Protein AF-A0A7S3HAD6-F1 (afdb_monomer)

InterPro domains:
  IPR015505 Coronin [PTHR10856] (1-171)
  IPR015943 WD40/YVTN repeat-like-containing domain superfamily [G3DSA:2.130.10.10] (1-173)

Foldseek 3Di:
DQWDWDQDQVQKIFIAGPPDPVRTPDIDRHAPDRDDKDKDDQPPAQKIKIWDAHPLRFTKMFIARVVCCVVPTLDIGTDGNDNFGWDWAADNVQCKIKIAGQFDQKIFIWRWWQPAPPDDPDDRGIDIGGDVCRIDGNDPQFGFRDKYWDPQVPADVVVVGRTDMFTDGPPDTD

Secondary structure (DSSP, 8-state):
---EEEE-TTSEEEEE-TTSTT-EEEEEE---SSSPPEEEE-TTSSEEEEEEE-TTS-EEEEEEEGGGGGG-EEEEEEEES--SPEEEEEETTTTEEEEEETT-SEEEEEEEE-S--TT--SS---EEEEEEEEEEE--TT---SEEEEPPGGGS-GGGT----EEEE-SS-B-

Solvent-accessible surface area (backbone atoms only — not comparable to full-atom values): 9984 Å² total; per-residue (Å²): 136,77,67,46,73,45,54,52,95,86,29,37,37,36,38,27,32,85,87,46,94,80,30,64,77,47,57,33,81,62,44,75,23,96,58,74,55,45,57,48,71,53,56,94,50,67,37,33,40,38,38,28,18,35,83,87,52,25,29,28,40,35,34,28,41,69,91,46,35,81,80,41,64,66,33,78,47,81,74,49,75,59,85,44,57,64,47,80,42,74,40,64,91,72,35,32,38,38,41,36,28,35,72,30,33,46,36,37,36,30,39,51,44,70,80,44,63,95,84,63,94,60,100,70,37,50,49,75,42,74,42,90,77,29,67,46,76,62,45,87,86,45,34,27,70,45,72,48,72,54,62,76,90,75,44,52,65,92,78,70,47,87,80,50,67,44,36,30,39,93,88,49,78,81

Structure (mmCIF, N/CA/C/O backbone):
data_AF-A0A7S3HAD6-F1
#
_entry.id   AF-A0A7S3HAD6-F1
#
loop_
_atom_site.group_PDB
_atom_site.id
_atom_site.type_symbol
_atom_site.label_atom_id
_atom_site.label_alt_id
_atom_site.label_comp_id
_atom_site.label_asym_id
_atom_site.label_entity_id
_atom_site.label_seq_id
_atom_site.pdbx_PDB_ins_code
_atom_site.Cartn_x
_atom_site.Cartn_y
_atom_site.Cartn_z
_atom_site.occupancy
_atom_site.B_iso_or_equiv
_atom_site.auth_seq_id
_atom_site.auth_comp_id
_atom_site.auth_asym_id
_atom_site.auth_atom_id
_atom_site.pdbx_PDB_model_num
ATOM 1 N N . GLY A 1 1 ? -14.774 -11.096 5.421 1.00 84.00 1 GLY A N 1
ATOM 2 C CA . GLY A 1 1 ? -14.976 -9.681 5.073 1.00 84.00 1 GLY A CA 1
ATOM 3 C C . GLY A 1 1 ? -16.296 -9.215 5.632 1.00 84.00 1 GLY A C 1
ATOM 4 O O . GLY A 1 1 ? -17.331 -9.486 5.041 1.00 84.00 1 GLY A O 1
ATOM 5 N N . ASP A 1 2 ? -16.248 -8.594 6.798 1.00 91.56 2 ASP A N 1
ATOM 6 C CA . ASP A 1 2 ? -17.368 -8.034 7.558 1.00 91.56 2 ASP A CA 1
ATOM 7 C C . ASP A 1 2 ? -17.375 -6.496 7.520 1.00 91.56 2 ASP A C 1
ATOM 9 O O . ASP A 1 2 ? -18.443 -5.890 7.532 1.00 91.56 2 ASP A O 1
ATOM 13 N N . LEU A 1 3 ? -16.192 -5.887 7.403 1.00 95.56 3 LEU A N 1
ATOM 14 C CA . LEU A 1 3 ? -15.982 -4.446 7.318 1.00 95.56 3 LEU A CA 1
ATOM 15 C C . LEU A 1 3 ? -15.354 -4.028 5.982 1.00 95.56 3 LEU A C 1
ATOM 17 O O . LEU A 1 3 ? -14.577 -4.757 5.362 1.00 95.56 3 LEU A O 1
ATOM 21 N N . LEU A 1 4 ? -15.669 -2.808 5.552 1.00 96.44 4 LEU A N 1
ATOM 22 C CA . LEU A 1 4 ? -15.108 -2.158 4.373 1.00 96.44 4 LEU A CA 1
ATOM 23 C C . LEU A 1 4 ? -14.256 -0.960 4.792 1.00 96.44 4 LEU A C 1
ATOM 25 O O . LEU A 1 4 ? -14.612 -0.217 5.705 1.00 96.44 4 LEU A O 1
ATOM 29 N N . VAL A 1 5 ? -13.157 -0.741 4.073 1.00 97.31 5 VAL A N 1
ATOM 30 C CA . VAL A 1 5 ? -12.340 0.467 4.197 1.00 97.31 5 VAL A CA 1
ATOM 31 C C . VAL A 1 5 ? -12.472 1.294 2.927 1.00 97.31 5 VAL A C 1
ATOM 33 O O . VAL A 1 5 ? -12.383 0.763 1.819 1.00 97.31 5 VAL A O 1
ATOM 36 N N . THR A 1 6 ? -12.706 2.597 3.072 1.00 96.25 6 THR A N 1
ATOM 37 C CA . THR A 1 6 ? -12.838 3.504 1.927 1.00 96.25 6 THR A CA 1
ATOM 38 C C . THR A 1 6 ? -12.046 4.787 2.132 1.00 96.25 6 THR A C 1
ATOM 40 O O . THR A 1 6 ? -11.925 5.292 3.247 1.00 96.25 6 THR A O 1
ATOM 43 N N . THR A 1 7 ? -11.537 5.339 1.033 1.00 95.62 7 THR A N 1
ATOM 44 C CA . THR A 1 7 ? -10.982 6.695 0.965 1.00 95.62 7 THR A CA 1
ATOM 45 C C . THR A 1 7 ? -11.696 7.474 -0.125 1.00 95.62 7 THR A C 1
ATOM 47 O O . THR A 1 7 ? -11.888 6.949 -1.224 1.00 95.62 7 THR A O 1
ATOM 50 N N . ALA A 1 8 ? -12.045 8.731 0.142 1.00 92.62 8 ALA A N 1
ATOM 51 C CA . ALA A 1 8 ? -12.725 9.596 -0.820 1.00 92.62 8 ALA A CA 1
ATOM 52 C C . ALA A 1 8 ? -12.001 10.941 -1.014 1.00 92.62 8 ALA A C 1
ATOM 54 O O . ALA A 1 8 ? -10.990 11.238 -0.376 1.00 92.62 8 ALA A O 1
ATOM 55 N N . LYS A 1 9 ? -12.501 11.765 -1.948 1.00 92.50 9 LYS A N 1
ATOM 56 C CA . LYS A 1 9 ? -11.912 13.079 -2.289 1.00 92.50 9 LYS A CA 1
ATOM 57 C C . LYS A 1 9 ? -11.968 14.100 -1.148 1.00 92.50 9 LYS A C 1
ATOM 59 O O . LYS A 1 9 ? -11.259 15.099 -1.198 1.00 92.50 9 LYS A O 1
ATOM 64 N N . ASP A 1 10 ? -12.788 13.846 -0.137 1.00 93.62 10 ASP A N 1
ATOM 65 C CA . ASP A 1 10 ? -12.862 14.629 1.096 1.00 93.62 10 ASP A CA 1
ATOM 66 C C . ASP A 1 10 ? -11.713 14.342 2.076 1.00 93.62 10 ASP A C 1
ATOM 68 O O . ASP A 1 10 ? -11.691 14.915 3.161 1.00 93.62 10 ASP A O 1
ATOM 72 N N . LYS A 1 11 ? -10.740 13.506 1.672 1.00 94.06 11 LYS A N 1
ATOM 73 C CA . LYS A 1 11 ? -9.511 13.176 2.414 1.00 94.06 11 LYS A CA 1
ATOM 74 C C . LYS A 1 11 ? -9.746 12.306 3.649 1.00 94.06 11 LYS A C 1
ATOM 76 O O . LYS A 1 11 ? -8.828 12.121 4.449 1.00 94.06 11 LYS A O 1
ATOM 81 N N . LEU A 1 12 ? -10.942 11.741 3.794 1.00 95.06 12 LEU A N 1
ATOM 82 C CA . LEU A 1 12 ? -11.287 10.881 4.918 1.00 95.06 12 LEU A CA 1
ATOM 83 C C . LEU A 1 12 ? -11.089 9.402 4.562 1.00 95.06 12 LEU A C 1
ATOM 85 O O . LEU A 1 12 ? -11.558 8.931 3.522 1.00 95.06 12 LEU A O 1
ATOM 89 N N . LEU A 1 13 ? -10.412 8.679 5.457 1.00 97.06 13 LEU A N 1
ATOM 90 C CA . LEU A 1 13 ? -10.434 7.222 5.562 1.00 97.06 13 LEU A CA 1
ATOM 91 C C . LEU A 1 13 ? -11.632 6.837 6.431 1.00 97.06 13 LEU A C 1
ATOM 93 O O . LEU A 1 13 ? -11.799 7.390 7.517 1.00 97.06 13 LEU A O 1
ATOM 97 N N . ARG A 1 14 ? -12.461 5.903 5.969 1.00 96.75 14 ARG A N 1
ATOM 98 C CA . ARG A 1 14 ? -13.650 5.439 6.693 1.00 96.75 14 ARG A CA 1
ATOM 99 C C . ARG A 1 14 ? -13.644 3.933 6.843 1.00 96.75 14 ARG A C 1
ATOM 101 O O . ARG A 1 14 ? -13.398 3.224 5.867 1.00 96.75 14 ARG A O 1
ATOM 108 N N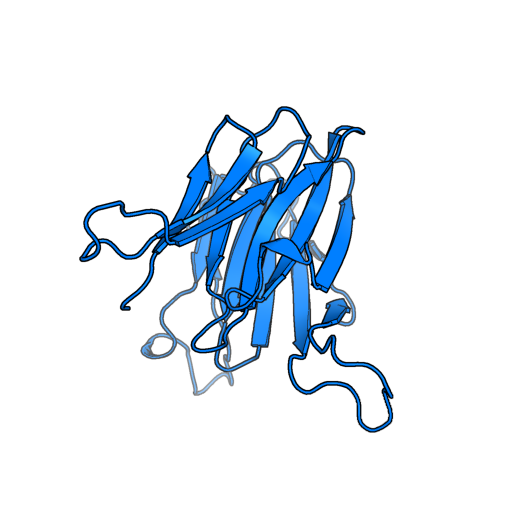 . LEU A 1 15 ? -14.000 3.485 8.037 1.00 97.38 15 LEU A N 1
ATOM 109 C CA . LEU A 1 15 ? -14.382 2.114 8.327 1.00 97.38 15 LEU A CA 1
ATOM 110 C C . LEU A 1 15 ? -15.906 2.015 8.268 1.00 97.38 15 LEU A C 1
ATOM 112 O O . LEU A 1 15 ? -16.607 2.779 8.934 1.00 97.38 15 LEU A O 1
ATOM 116 N N . VAL A 1 16 ? -16.412 1.100 7.451 1.00 97.31 16 VAL A N 1
ATOM 117 C CA . VAL A 1 16 ? -17.835 0.973 7.136 1.00 97.31 16 VAL A CA 1
ATOM 118 C C . VAL A 1 16 ? -18.289 -0.458 7.413 1.00 97.31 16 VAL A C 1
ATOM 120 O O . VAL A 1 16 ? -17.697 -1.392 6.877 1.00 97.31 16 VAL A O 1
ATOM 123 N N . ASP A 1 17 ? -19.350 -0.637 8.200 1.00 96.62 17 ASP A N 1
ATOM 124 C CA . ASP A 1 17 ? -20.100 -1.894 8.251 1.00 96.62 17 ASP A CA 1
ATOM 125 C C . ASP A 1 17 ? -21.318 -1.759 7.330 1.00 96.62 17 ASP A C 1
ATOM 127 O O . ASP A 1 17 ? -22.256 -1.028 7.657 1.00 96.62 17 ASP A O 1
ATOM 131 N N . PRO A 1 18 ? -21.341 -2.450 6.179 1.00 95.25 18 PRO A N 1
ATOM 132 C CA . PRO A 1 18 ? -22.445 -2.348 5.227 1.00 95.25 18 PRO A CA 1
ATOM 133 C C . PRO A 1 18 ? -23.780 -2.886 5.771 1.00 95.25 18 PRO A C 1
ATOM 135 O O . PRO A 1 18 ? -24.811 -2.704 5.129 1.00 95.25 18 PRO A O 1
ATOM 138 N N . ARG A 1 19 ? -23.778 -3.566 6.925 1.00 95.44 19 ARG A N 1
ATOM 139 C CA . ARG A 1 19 ? -24.974 -4.097 7.596 1.00 95.44 19 ARG A CA 1
ATOM 140 C C . ARG A 1 19 ? -25.527 -3.125 8.642 1.00 95.44 19 ARG A C 1
ATOM 142 O O . ARG A 1 19 ? -26.664 -3.296 9.075 1.00 95.44 19 ARG A O 1
ATOM 149 N N . ALA A 1 20 ? -24.740 -2.134 9.066 1.00 94.00 20 ALA A N 1
ATOM 150 C CA . ALA A 1 20 ? -25.157 -1.132 10.040 1.00 94.00 20 ALA A CA 1
ATOM 151 C C . ALA A 1 20 ? -25.965 -0.009 9.370 1.00 94.00 20 ALA A C 1
ATOM 153 O O . ALA A 1 20 ? -25.661 0.404 8.254 1.00 94.00 20 ALA A O 1
ATOM 154 N N . ALA A 1 21 ? -26.966 0.533 10.072 1.00 90.88 21 ALA A N 1
ATOM 155 C CA . ALA A 1 21 ? -27.863 1.557 9.526 1.00 90.88 21 ALA A CA 1
ATOM 156 C C . ALA A 1 21 ? -27.143 2.862 9.130 1.00 90.88 21 ALA A C 1
ATOM 158 O O . ALA A 1 21 ? -27.453 3.439 8.092 1.00 90.88 21 ALA A O 1
ATOM 159 N N . GLU A 1 22 ? -26.167 3.313 9.926 1.00 89.31 22 GLU A N 1
ATOM 160 C CA . GLU A 1 22 ? -25.359 4.504 9.609 1.00 89.31 22 GLU A CA 1
ATOM 161 C C . GLU A 1 22 ? -24.221 4.210 8.615 1.00 89.31 22 GLU A C 1
ATOM 163 O O . GLU A 1 22 ? -23.632 5.129 8.041 1.00 89.31 22 GLU A O 1
ATOM 168 N N . GLY A 1 23 ? -23.903 2.931 8.388 1.00 91.31 23 GLY A N 1
ATOM 169 C CA . GLY A 1 23 ? -22.823 2.462 7.525 1.00 91.31 23 GLY A CA 1
ATOM 170 C C . GLY A 1 23 ? -21.424 2.766 8.067 1.00 91.31 23 GLY A C 1
ATOM 171 O O . GLY A 1 23 ? -20.643 1.852 8.302 1.00 91.31 23 GLY A O 1
ATOM 172 N N . THR A 1 24 ? -21.077 4.040 8.266 1.00 95.12 24 THR A N 1
ATOM 173 C CA . THR A 1 24 ? -19.747 4.460 8.741 1.00 95.12 24 THR A CA 1
ATOM 174 C C . THR A 1 24 ? -19.632 4.293 10.252 1.00 95.12 24 THR A C 1
ATOM 176 O O . THR A 1 24 ? -20.319 4.974 11.000 1.00 95.12 24 THR A O 1
ATOM 179 N N . ILE A 1 25 ? -18.722 3.427 10.699 1.00 94.38 25 ILE A N 1
ATOM 180 C CA . ILE A 1 25 ? -18.452 3.181 12.124 1.00 94.38 25 ILE A CA 1
ATOM 181 C C . ILE A 1 25 ? -17.452 4.195 12.671 1.00 94.38 25 ILE A C 1
ATOM 183 O O . ILE A 1 25 ? -17.571 4.670 13.796 1.00 94.38 25 ILE A O 1
ATOM 187 N N . SER A 1 26 ? -16.414 4.483 11.888 1.00 94.88 26 SER A N 1
ATOM 188 C CA . SER A 1 26 ? -15.315 5.338 12.313 1.00 94.88 26 SER A CA 1
ATOM 189 C C . SER A 1 26 ? -14.640 5.980 11.110 1.00 94.88 26 SER A C 1
ATOM 191 O O . SER A 1 26 ? -14.693 5.455 9.994 1.00 94.88 26 SER A O 1
ATOM 193 N N . SER A 1 27 ? -14.010 7.133 11.318 1.00 96.25 27 SER A N 1
ATOM 194 C CA . SER A 1 27 ? -13.313 7.849 10.254 1.00 96.25 27 SER A CA 1
ATOM 195 C C . SER A 1 27 ? -12.158 8.689 10.783 1.00 96.25 27 SER A C 1
ATOM 197 O O . SER A 1 27 ? -12.176 9.115 11.936 1.00 96.25 27 SER A O 1
ATOM 199 N N . ALA A 1 28 ? -11.173 8.943 9.927 1.00 96.81 28 ALA A N 1
ATOM 200 C CA . ALA A 1 28 ? -10.038 9.809 10.219 1.00 96.81 28 ALA A CA 1
ATOM 201 C C . ALA A 1 28 ? -9.578 10.555 8.962 1.00 96.81 28 ALA A C 1
ATOM 203 O O . ALA A 1 28 ? -9.722 10.066 7.839 1.00 96.81 28 ALA A O 1
ATOM 204 N N . THR A 1 29 ? -8.985 11.734 9.143 1.00 96.06 29 THR A N 1
ATOM 205 C CA . THR A 1 29 ? -8.313 12.453 8.053 1.00 96.06 29 THR A CA 1
ATOM 206 C C . THR A 1 29 ? -7.031 11.721 7.681 1.00 96.06 29 THR A C 1
ATOM 208 O O . THR A 1 29 ? -6.119 11.629 8.498 1.00 96.06 29 THR A O 1
ATOM 211 N N . ALA A 1 30 ? -6.957 11.227 6.445 1.00 95.75 30 ALA A N 1
ATOM 212 C CA . ALA A 1 30 ? -5.806 10.496 5.934 1.00 95.75 30 ALA A CA 1
ATOM 213 C C . ALA A 1 30 ? -4.762 11.446 5.335 1.00 95.75 30 ALA A C 1
ATOM 215 O O . ALA A 1 30 ? -4.060 12.163 6.049 1.00 95.75 30 ALA A O 1
ATOM 216 N N . HIS A 1 31 ? -4.657 11.476 4.010 1.00 95.94 31 HIS A N 1
ATOM 217 C CA . HIS A 1 31 ? -3.675 12.291 3.309 1.00 95.94 31 HIS A CA 1
ATOM 218 C C . HIS A 1 31 ? -4.273 13.642 2.926 1.00 95.94 31 HIS A C 1
ATOM 220 O O . HIS A 1 31 ? -5.345 13.723 2.327 1.00 95.94 31 HIS A O 1
ATOM 226 N N . VAL A 1 32 ? -3.560 14.720 3.247 1.00 93.12 32 VAL A N 1
ATOM 227 C CA . VAL A 1 32 ? -4.050 16.091 3.035 1.00 93.12 32 VAL A CA 1
ATOM 228 C C . VAL A 1 32 ? -3.693 16.683 1.670 1.00 93.12 32 VAL A C 1
ATOM 230 O O . VAL A 1 32 ? -4.138 17.792 1.358 1.00 93.12 32 VAL A O 1
ATOM 233 N N . GLY A 1 33 ? -2.931 15.956 0.849 1.00 90.00 33 GLY A N 1
ATOM 234 C CA . GLY A 1 33 ? -2.572 16.347 -0.511 1.00 90.00 33 GLY A CA 1
ATOM 235 C C . GLY A 1 33 ? -3.768 16.436 -1.463 1.00 90.00 33 GLY A C 1
ATOM 236 O O . GLY A 1 33 ? -4.914 16.155 -1.114 1.00 90.00 33 GLY A O 1
ATOM 237 N N . LEU A 1 34 ? -3.499 16.872 -2.695 1.00 85.44 34 LEU A N 1
ATOM 238 C CA . LEU A 1 34 ? -4.545 17.155 -3.690 1.00 85.44 34 LEU A CA 1
ATOM 239 C C . LEU A 1 34 ? -4.894 15.945 -4.567 1.00 85.44 34 LEU A C 1
ATOM 241 O O . LEU A 1 34 ? -5.810 16.007 -5.386 1.00 85.44 34 LEU A O 1
ATOM 245 N N . ARG A 1 35 ? -4.136 14.855 -4.439 1.00 87.38 35 ARG A N 1
ATOM 246 C CA . ARG A 1 35 ? -4.226 13.680 -5.309 1.00 87.38 35 ARG A CA 1
ATOM 247 C C . ARG A 1 35 ? -4.998 12.544 -4.647 1.00 87.38 35 ARG A C 1
ATOM 249 O O . ARG A 1 35 ? -5.221 12.527 -3.442 1.00 87.38 35 ARG A O 1
ATOM 256 N N . PHE A 1 36 ? -5.408 11.585 -5.474 1.00 84.88 36 PHE A N 1
ATOM 257 C CA . PHE A 1 36 ? -6.177 10.427 -5.036 1.00 84.88 36 PHE A CA 1
ATOM 258 C C . PHE A 1 36 ? -5.438 9.612 -3.976 1.00 84.88 36 PHE A C 1
ATOM 260 O O . PHE A 1 36 ? -4.236 9.360 -4.096 1.00 84.88 36 PHE A O 1
ATOM 267 N N . CYS A 1 37 ? -6.206 9.163 -2.990 1.00 93.00 37 CYS A N 1
ATOM 268 C CA . CYS A 1 37 ? -5.780 8.203 -1.987 1.00 93.00 37 CYS A CA 1
ATOM 269 C C . CYS A 1 37 ? -6.316 6.817 -2.344 1.00 93.00 37 CYS A C 1
ATOM 271 O O . CYS A 1 37 ? -7.342 6.700 -3.021 1.00 93.00 37 CYS A O 1
ATOM 273 N N . ARG A 1 38 ? -5.630 5.776 -1.884 1.00 95.94 38 ARG A N 1
ATOM 274 C CA . ARG A 1 38 ? -6.152 4.406 -1.877 1.00 95.94 38 ARG A CA 1
ATOM 275 C C . ARG A 1 38 ? -5.978 3.817 -0.490 1.00 95.94 38 ARG A C 1
ATOM 277 O O . ARG A 1 38 ? -5.052 4.206 0.217 1.00 95.94 38 ARG A O 1
ATOM 284 N N . SER A 1 39 ? -6.823 2.859 -0.143 1.00 97.31 39 SER A N 1
ATOM 285 C CA . SER A 1 39 ? -6.728 2.106 1.104 1.00 97.31 39 SER A CA 1
ATOM 286 C C . SER A 1 39 ? -6.881 0.615 0.866 1.00 97.31 39 SER A C 1
ATOM 288 O O . SER A 1 39 ? -7.662 0.215 0.003 1.00 97.31 39 SER A O 1
ATOM 290 N N . ILE A 1 40 ? -6.171 -0.189 1.652 1.00 97.75 40 ILE A N 1
ATOM 291 C CA . ILE A 1 40 ? -6.293 -1.649 1.676 1.00 97.75 40 ILE A CA 1
ATOM 292 C C . ILE A 1 40 ? -6.264 -2.157 3.119 1.00 97.75 40 ILE A C 1
ATOM 294 O O . ILE A 1 40 ? -5.699 -1.509 4.002 1.00 97.75 40 ILE A O 1
ATOM 298 N N . TRP A 1 41 ? -6.862 -3.323 3.342 1.00 97.38 41 TRP A N 1
ATOM 299 C CA . TRP A 1 41 ? -6.654 -4.099 4.562 1.00 97.38 41 TRP A CA 1
ATOM 300 C C . TRP A 1 41 ? -5.278 -4.764 4.530 1.00 97.38 41 TRP A C 1
ATOM 302 O O . TRP A 1 41 ? -4.824 -5.197 3.468 1.00 97.38 41 TRP A O 1
ATOM 312 N N . LEU A 1 42 ? -4.628 -4.861 5.688 1.00 96.31 42 LEU A N 1
ATOM 313 C CA . LEU A 1 42 ? -3.362 -5.573 5.841 1.00 96.31 42 LEU A CA 1
ATOM 314 C C . LEU A 1 42 ? -3.630 -7.006 6.317 1.00 96.31 42 LEU A C 1
ATOM 316 O O . LEU A 1 42 ? -3.387 -7.355 7.472 1.00 96.31 42 LEU A O 1
ATOM 320 N N . GLY A 1 43 ? -4.167 -7.829 5.412 1.00 92.75 43 GLY A N 1
ATOM 321 C CA . GLY A 1 43 ? -4.550 -9.217 5.694 1.00 92.75 43 GLY A CA 1
ATOM 322 C C . GLY A 1 43 ? -5.711 -9.301 6.687 1.00 92.75 43 GLY A C 1
ATOM 323 O O . GLY A 1 43 ? -6.596 -8.448 6.671 1.00 92.75 43 GLY A O 1
ATOM 324 N N . ASP A 1 44 ? -5.671 -10.302 7.568 1.00 90.62 44 ASP A N 1
ATOM 325 C CA . ASP A 1 44 ? -6.645 -10.488 8.656 1.00 90.62 44 ASP A CA 1
ATOM 326 C C . ASP A 1 44 ? -6.271 -9.708 9.936 1.00 90.62 44 ASP A C 1
ATOM 328 O O . ASP A 1 44 ? -6.844 -9.916 11.007 1.00 90.62 44 ASP A O 1
ATOM 332 N N . SER A 1 45 ? -5.278 -8.816 9.851 1.00 91.62 45 SER A N 1
ATOM 333 C CA . SER A 1 45 ? -4.871 -7.967 10.971 1.00 91.62 45 SER A CA 1
ATOM 334 C C . SER A 1 45 ? -5.877 -6.826 11.203 1.00 91.62 45 SER A C 1
ATOM 336 O O . SER A 1 45 ? -6.623 -6.453 10.294 1.00 91.62 45 SER A O 1
ATOM 338 N N . PRO A 1 46 ? -5.884 -6.187 12.390 1.00 92.56 46 PRO A N 1
ATOM 339 C CA . PRO A 1 46 ? -6.705 -4.999 12.619 1.00 92.56 46 PRO A CA 1
ATOM 340 C C . PRO A 1 46 ? -6.156 -3.753 11.904 1.00 92.56 46 PRO A C 1
ATOM 342 O O . PRO A 1 46 ? -6.694 -2.662 12.107 1.00 92.56 46 PRO A O 1
ATOM 345 N N . TYR A 1 47 ? -5.089 -3.874 11.108 1.00 95.38 47 TYR A N 1
ATOM 346 C CA . TYR A 1 47 ? -4.416 -2.738 10.503 1.00 95.38 47 TYR A CA 1
ATOM 347 C C . TYR A 1 47 ? -4.877 -2.467 9.070 1.00 95.38 47 TYR A C 1
ATOM 349 O O . TYR A 1 47 ? -5.151 -3.360 8.266 1.00 95.38 47 TYR A O 1
ATOM 357 N N . LEU A 1 48 ? -4.921 -1.182 8.744 1.00 96.94 48 LEU A N 1
ATOM 358 C CA . LEU A 1 48 ? -5.239 -0.662 7.422 1.00 96.94 48 LEU A CA 1
ATOM 359 C C . LEU A 1 48 ? -4.026 0.079 6.883 1.00 96.94 48 LEU A C 1
ATOM 361 O O . LEU A 1 48 ? -3.320 0.747 7.636 1.00 96.94 48 LEU A O 1
ATOM 365 N N . LEU A 1 49 ? -3.841 0.049 5.571 1.00 98.12 49 LEU A N 1
ATOM 366 C CA . LEU A 1 49 ? -2.897 0.913 4.879 1.00 98.12 49 LEU A CA 1
ATOM 367 C C . LEU A 1 49 ? -3.669 1.952 4.078 1.00 98.12 49 LEU A C 1
ATOM 369 O O . LEU A 1 49 ? -4.606 1.605 3.360 1.00 98.12 49 LEU A O 1
ATOM 373 N N . SER A 1 50 ? -3.228 3.205 4.123 1.00 98.00 50 SER A N 1
ATOM 374 C CA . SER A 1 50 ? -3.574 4.200 3.113 1.00 98.00 50 SER A CA 1
ATOM 375 C C . SER A 1 50 ? -2.323 4.690 2.393 1.00 98.00 50 SER A C 1
ATOM 377 O O . SER A 1 50 ? -1.274 4.863 3.008 1.00 98.00 50 SER A O 1
ATOM 379 N N . VAL A 1 51 ? -2.436 4.934 1.091 1.00 97.88 51 VAL A N 1
ATOM 380 C CA . VAL A 1 51 ? -1.404 5.596 0.285 1.00 97.88 51 VAL A CA 1
ATOM 381 C C . VAL A 1 51 ? -1.968 6.874 -0.314 1.00 97.88 51 VAL A C 1
ATOM 383 O O . VAL A 1 51 ? -3.123 6.912 -0.749 1.00 97.88 51 VAL A O 1
ATOM 386 N N . GLY A 1 52 ? -1.151 7.918 -0.376 1.00 97.19 52 GLY A N 1
ATOM 387 C CA . GLY A 1 52 ? -1.579 9.222 -0.861 1.00 97.19 52 GLY A CA 1
ATOM 388 C C . GLY A 1 52 ? -0.425 10.207 -0.954 1.00 97.19 52 GLY A C 1
ATOM 389 O O . GLY A 1 52 ? 0.722 9.809 -1.142 1.00 97.19 52 GLY A O 1
ATOM 390 N N . HIS A 1 53 ? -0.751 11.497 -0.883 1.00 96.56 53 HIS A N 1
ATOM 391 C CA . HIS A 1 53 ? 0.234 12.575 -0.945 1.00 96.56 53 HIS A CA 1
ATOM 392 C C . HIS A 1 53 ? 0.102 13.499 0.265 1.00 96.56 53 HIS A C 1
ATOM 394 O O . HIS A 1 53 ? -1.013 13.833 0.672 1.00 96.56 53 HIS A O 1
ATOM 400 N N . ASN A 1 54 ? 1.227 13.957 0.802 1.00 94.94 54 ASN A N 1
ATOM 401 C CA . ASN A 1 54 ? 1.248 14.920 1.898 1.00 94.94 54 ASN A CA 1
ATOM 402 C C . ASN A 1 54 ? 0.964 16.357 1.403 1.00 94.94 54 ASN A C 1
ATOM 404 O O . ASN A 1 54 ? 0.709 16.601 0.219 1.00 94.94 54 ASN A O 1
ATOM 408 N N . ASN A 1 55 ? 1.008 17.337 2.311 1.00 93.44 55 ASN A N 1
ATOM 409 C CA . ASN A 1 55 ? 0.792 18.748 1.963 1.00 93.44 55 ASN A CA 1
ATOM 410 C C . ASN A 1 55 ? 1.843 19.278 0.963 1.00 93.44 55 ASN A C 1
ATOM 412 O O . ASN A 1 55 ? 1.514 20.056 0.069 1.00 93.44 55 ASN A O 1
ATOM 416 N N . ALA A 1 56 ? 3.082 18.785 1.058 1.00 94.00 56 ALA A N 1
ATOM 417 C CA . ALA A 1 56 ? 4.178 19.084 0.137 1.00 94.00 56 ALA A CA 1
ATOM 418 C C . ALA A 1 56 ? 4.087 18.320 -1.205 1.00 94.00 56 ALA A C 1
ATOM 420 O O . ALA A 1 56 ? 5.009 18.388 -2.011 1.00 94.00 56 ALA A O 1
ATOM 421 N N . GLN A 1 57 ? 2.972 17.627 -1.470 1.00 93.75 57 GLN A N 1
ATOM 422 C CA . GLN A 1 57 ? 2.735 16.811 -2.668 1.00 93.75 57 GLN A CA 1
ATOM 423 C C . GLN A 1 57 ? 3.714 15.642 -2.844 1.00 93.75 57 GLN A C 1
ATOM 425 O O . GLN A 1 57 ? 3.905 15.161 -3.958 1.00 93.75 57 GLN A O 1
ATOM 430 N N . GLU A 1 58 ? 4.293 15.149 -1.755 1.00 95.94 58 GLU A N 1
ATOM 431 C CA . GLU A 1 58 ? 5.154 13.968 -1.757 1.00 95.94 58 GLU A CA 1
ATOM 432 C C . GL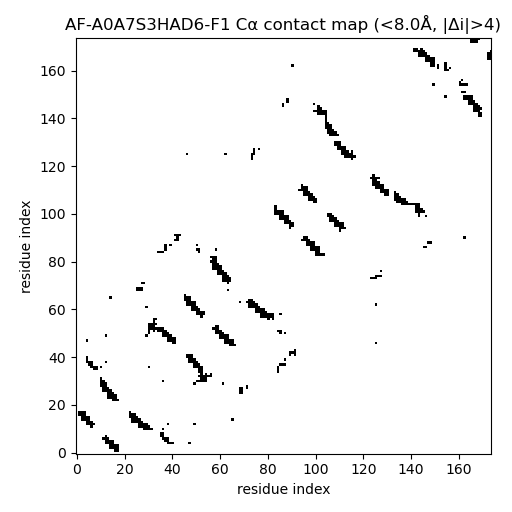U A 1 58 ? 4.333 12.721 -1.454 1.00 95.94 58 GLU A C 1
ATOM 434 O O . GLU A 1 58 ? 3.390 12.774 -0.661 1.00 95.94 58 GLU A O 1
ATOM 439 N N . ARG A 1 59 ? 4.697 11.593 -2.062 1.00 96.81 59 ARG A N 1
ATOM 440 C CA . ARG A 1 59 ? 4.023 10.317 -1.834 1.00 96.81 59 ARG A CA 1
ATOM 441 C C . ARG A 1 59 ? 4.365 9.794 -0.455 1.00 96.81 59 ARG A C 1
ATOM 443 O O . ARG A 1 59 ? 5.522 9.794 -0.041 1.00 96.81 59 ARG A O 1
ATOM 450 N N . GLU A 1 60 ? 3.352 9.311 0.239 1.00 97.44 60 GLU A N 1
ATOM 451 C CA . GLU A 1 60 ? 3.487 8.725 1.565 1.00 97.44 60 GLU A CA 1
ATOM 452 C C . GLU A 1 60 ? 2.471 7.597 1.739 1.00 97.44 60 GLU A C 1
ATOM 454 O O . GLU A 1 60 ? 1.447 7.540 1.043 1.00 97.44 60 GLU A O 1
ATOM 459 N N . PHE A 1 61 ? 2.736 6.722 2.700 1.00 97.94 61 PHE A N 1
ATOM 460 C CA . PHE A 1 61 ? 1.742 5.791 3.209 1.00 97.94 61 PHE A CA 1
ATOM 461 C C . PHE A 1 61 ? 1.564 5.960 4.716 1.00 97.94 61 PHE A C 1
ATOM 463 O O . PHE A 1 61 ? 2.449 6.457 5.416 1.00 97.94 61 PHE A O 1
ATOM 470 N N . MET A 1 62 ? 0.395 5.565 5.206 1.00 97.56 62 MET A N 1
ATOM 471 C CA . MET A 1 62 ? 0.071 5.535 6.626 1.00 97.56 62 MET A CA 1
ATOM 472 C C . MET A 1 62 ? -0.531 4.181 6.995 1.00 97.56 62 MET A C 1
ATOM 474 O O . MET A 1 62 ? -1.311 3.627 6.220 1.00 97.56 62 MET A O 1
ATOM 478 N N . ILE A 1 63 ? -0.174 3.671 8.172 1.00 97.31 63 ILE A N 1
ATOM 479 C CA . ILE A 1 63 ? -0.775 2.485 8.786 1.00 97.31 63 ILE A CA 1
ATOM 480 C C . ILE A 1 63 ? -1.706 2.945 9.905 1.00 97.31 63 ILE A C 1
ATOM 482 O O . ILE A 1 63 ? -1.341 3.809 10.703 1.00 97.31 63 ILE A O 1
ATOM 486 N N . TRP A 1 64 ? -2.898 2.366 9.968 1.00 95.94 64 TRP A N 1
ATOM 487 C CA . TRP A 1 64 ? -3.960 2.737 10.901 1.00 95.94 64 TRP A CA 1
ATOM 488 C C . TRP A 1 64 ? -4.431 1.513 11.670 1.00 95.94 64 TRP A C 1
ATOM 490 O O . TRP A 1 64 ? -4.531 0.441 11.082 1.00 95.94 64 TRP A O 1
ATOM 500 N N . ASP A 1 65 ? -4.777 1.673 12.944 1.00 94.31 65 ASP A N 1
ATOM 501 C CA . ASP A 1 65 ? -5.496 0.645 13.697 1.00 94.31 65 ASP A CA 1
ATOM 502 C C . ASP A 1 65 ? -7.005 0.859 13.519 1.00 94.31 65 ASP A C 1
ATOM 504 O O . ASP A 1 65 ? -7.563 1.858 13.979 1.00 94.31 65 ASP A O 1
ATOM 508 N N . SER A 1 66 ? -7.677 -0.075 12.844 1.00 94.25 66 SER A N 1
ATOM 509 C CA . SER A 1 66 ? -9.124 -0.008 12.591 1.00 94.25 66 SER A CA 1
ATOM 510 C C . SER A 1 66 ? -9.958 0.056 13.874 1.00 94.25 66 SER A C 1
ATOM 512 O O . SER A 1 66 ? -11.062 0.601 13.856 1.00 94.25 66 SER A O 1
ATOM 514 N N . ARG A 1 67 ? -9.423 -0.431 15.002 1.00 92.56 67 ARG A N 1
ATOM 515 C CA . ARG A 1 67 ? -10.092 -0.416 16.310 1.00 92.56 67 ARG A CA 1
ATOM 516 C C . ARG A 1 67 ? -10.118 0.979 16.935 1.00 92.56 67 ARG A C 1
ATOM 518 O O . ARG A 1 67 ? -10.936 1.226 17.816 1.00 92.56 67 ARG A O 1
ATOM 525 N N . ASN A 1 68 ? -9.234 1.884 16.504 1.00 91.25 68 ASN A N 1
ATOM 526 C CA . ASN A 1 68 ? -9.126 3.237 17.048 1.00 91.25 68 ASN A CA 1
ATOM 527 C C . ASN A 1 68 ? -8.605 4.249 16.009 1.00 91.25 68 ASN A C 1
ATOM 529 O O . ASN A 1 68 ? -7.565 4.878 16.201 1.00 91.25 68 ASN A O 1
ATOM 533 N N . LEU A 1 69 ? -9.355 4.460 14.919 1.00 93.69 69 LEU A N 1
ATOM 534 C CA . LEU A 1 69 ? -8.989 5.462 13.902 1.00 93.69 69 LEU A CA 1
ATOM 535 C C . LEU A 1 69 ? -8.890 6.889 14.464 1.00 93.69 69 LEU A C 1
ATOM 537 O O . LEU A 1 69 ? -8.130 7.703 13.941 1.00 93.69 69 LEU A O 1
ATOM 541 N N . SER A 1 70 ? -9.620 7.196 15.540 1.00 90.50 70 SER A N 1
ATOM 542 C CA . SER A 1 70 ? -9.572 8.498 16.215 1.00 90.50 70 SER A CA 1
ATOM 543 C C . SER A 1 70 ? -8.218 8.822 16.847 1.00 90.50 70 SER A C 1
ATOM 545 O O . SER A 1 70 ? -7.905 10.001 16.995 1.00 90.50 70 SER A O 1
ATOM 547 N N . ALA A 1 71 ? -7.404 7.816 17.189 1.00 91.00 71 ALA A N 1
ATOM 548 C CA . ALA A 1 71 ? -6.036 8.032 17.669 1.00 91.00 71 ALA A CA 1
ATOM 549 C C . ALA A 1 71 ? -5.071 8.473 16.552 1.00 91.00 71 ALA A C 1
ATOM 551 O O . ALA A 1 71 ? -3.968 8.935 16.832 1.00 91.00 71 ALA A O 1
ATOM 552 N N . GLY A 1 72 ? -5.495 8.387 15.288 1.00 91.75 72 GLY A N 1
ATOM 553 C CA . GLY A 1 72 ? -4.682 8.727 14.129 1.00 91.75 72 GLY A CA 1
ATOM 554 C C . GLY A 1 72 ? -3.951 7.522 13.539 1.00 91.75 72 GLY A C 1
ATOM 555 O O . GLY A 1 72 ? -4.343 6.371 13.717 1.00 91.75 72 GLY A O 1
ATOM 556 N N . ASN A 1 73 ? -2.907 7.803 12.758 1.00 93.62 73 ASN A N 1
ATOM 557 C CA . ASN A 1 73 ? -2.083 6.760 12.150 1.00 93.62 73 ASN A CA 1
ATOM 558 C C . ASN A 1 73 ? -1.049 6.258 13.165 1.00 93.62 73 ASN A C 1
ATOM 560 O O . ASN A 1 73 ? -0.450 7.058 13.876 1.00 93.62 73 ASN A O 1
ATOM 564 N N . VAL A 1 74 ? -0.820 4.947 13.176 1.00 93.19 74 VAL A N 1
ATOM 565 C CA . VAL A 1 74 ? 0.198 4.272 13.998 1.00 93.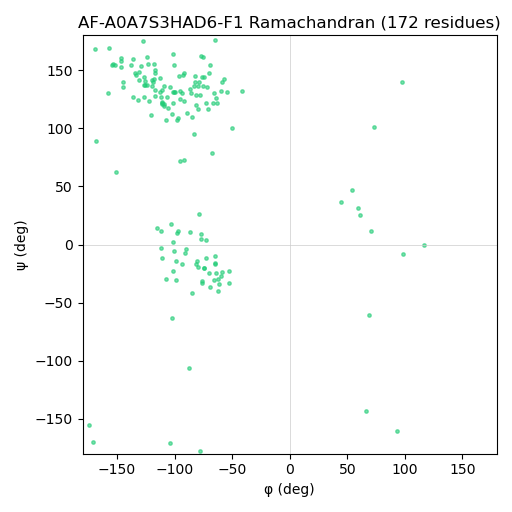19 74 VAL A CA 1
ATOM 566 C C . VAL A 1 74 ? 1.591 4.484 13.404 1.00 93.19 74 VAL A C 1
ATOM 568 O O . VAL A 1 74 ? 2.585 4.593 14.113 1.00 93.19 74 VAL A O 1
ATOM 571 N N . LYS A 1 75 ? 1.670 4.567 12.074 1.00 93.31 75 LYS A N 1
ATOM 572 C CA . LYS A 1 75 ? 2.912 4.803 11.342 1.00 93.31 75 LYS A CA 1
ATOM 573 C C . LYS A 1 75 ? 2.625 5.655 10.118 1.00 93.31 75 LYS A C 1
ATOM 575 O O . LYS A 1 75 ? 1.654 5.416 9.404 1.00 93.31 75 LYS A O 1
ATOM 580 N N . ARG A 1 76 ? 3.525 6.591 9.831 1.00 95.19 76 ARG A N 1
ATOM 581 C CA . ARG A 1 76 ? 3.592 7.341 8.575 1.00 95.19 76 ARG A CA 1
ATOM 582 C C . ARG A 1 76 ? 4.983 7.192 7.985 1.00 95.19 76 ARG A C 1
ATOM 584 O O . ARG A 1 76 ? 5.969 7.299 8.712 1.00 95.19 76 ARG A O 1
ATOM 591 N N . GLU A 1 77 ? 5.051 6.981 6.679 1.00 95.75 77 GLU A N 1
ATOM 592 C CA . GLU A 1 77 ? 6.307 6.827 5.953 1.00 95.75 77 GLU A CA 1
ATOM 593 C C . GLU A 1 77 ? 6.267 7.637 4.652 1.00 95.75 77 GLU A C 1
ATOM 595 O O . GLU A 1 77 ? 5.350 7.495 3.838 1.00 95.75 77 GLU A O 1
ATOM 600 N N . ARG A 1 78 ? 7.275 8.491 4.454 1.00 96.00 78 ARG A N 1
ATOM 601 C CA . ARG A 1 78 ? 7.491 9.221 3.198 1.00 96.00 78 ARG A CA 1
ATOM 602 C C . ARG A 1 78 ? 8.168 8.296 2.192 1.00 96.00 78 ARG A C 1
ATOM 604 O O . ARG A 1 78 ? 9.126 7.610 2.526 1.00 96.00 78 ARG A O 1
ATOM 611 N N . ILE A 1 79 ? 7.694 8.322 0.953 1.00 95.31 79 ILE A N 1
ATOM 612 C CA . ILE A 1 79 ? 8.155 7.439 -0.118 1.00 95.31 79 ILE A CA 1
ATOM 613 C C . ILE A 1 79 ? 9.112 8.193 -1.048 1.00 95.31 79 ILE A C 1
ATOM 615 O O . ILE A 1 79 ? 10.283 7.837 -1.145 1.00 95.31 79 ILE A O 1
ATOM 619 N N . ASP A 1 80 ? 8.623 9.233 -1.730 1.00 94.44 80 ASP A N 1
ATOM 620 C CA . ASP A 1 80 ? 9.398 10.140 -2.590 1.00 94.44 80 ASP A CA 1
ATOM 621 C C . ASP A 1 80 ? 8.551 11.352 -3.030 1.00 94.44 80 ASP A C 1
ATOM 623 O O . ASP A 1 80 ? 7.445 11.564 -2.540 1.00 94.44 80 ASP A O 1
ATOM 627 N N . SER A 1 81 ? 9.058 12.141 -3.977 1.00 94.06 81 SER A N 1
ATOM 628 C CA . SER A 1 81 ? 8.409 13.327 -4.545 1.00 94.06 81 SER A CA 1
ATOM 629 C C . SER A 1 81 ? 7.787 13.115 -5.938 1.00 94.06 81 SER A C 1
ATOM 631 O O . SER A 1 81 ? 7.538 14.087 -6.653 1.00 94.06 81 SER A O 1
ATOM 633 N N . SER A 1 82 ? 7.545 11.873 -6.374 1.00 92.56 82 SER A N 1
ATOM 634 C CA . SER A 1 82 ? 6.896 11.625 -7.671 1.00 92.56 82 SER A CA 1
ATOM 635 C C . SER A 1 82 ? 5.381 11.866 -7.611 1.00 92.56 82 SER A C 1
ATOM 637 O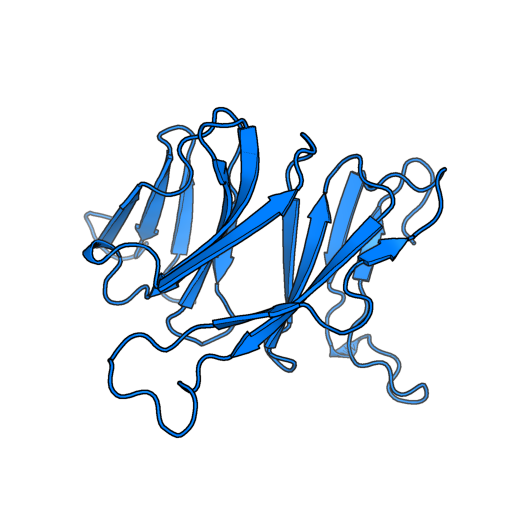 O . SER A 1 82 ? 4.773 11.884 -6.550 1.00 92.56 82 SER A O 1
ATOM 639 N N . TYR A 1 83 ? 4.735 12.032 -8.767 1.00 90.44 83 TYR A N 1
ATOM 640 C CA . TYR A 1 83 ? 3.311 12.406 -8.838 1.00 90.44 83 TYR A CA 1
ATOM 641 C C . TYR A 1 83 ? 2.347 11.236 -9.081 1.00 90.44 83 TYR A C 1
ATOM 643 O O . TYR A 1 83 ? 1.125 11.398 -8.982 1.00 90.44 83 TYR A O 1
ATOM 651 N N . GLY A 1 84 ? 2.879 10.079 -9.480 1.00 91.69 84 GLY A N 1
ATOM 652 C CA . GLY A 1 84 ? 2.099 8.903 -9.848 1.00 91.69 84 GLY A CA 1
ATOM 653 C C . GLY A 1 84 ? 1.336 8.327 -8.659 1.00 91.69 84 GLY A C 1
ATOM 654 O O . GLY A 1 84 ? 1.922 8.076 -7.607 1.00 91.69 84 GLY A O 1
ATOM 655 N N . SER A 1 85 ? 0.032 8.076 -8.828 1.00 93.06 85 SER A N 1
ATOM 656 C CA . SER A 1 85 ? -0.767 7.379 -7.810 1.00 93.06 85 SER A CA 1
ATOM 657 C C . SER A 1 85 ? -0.184 5.991 -7.557 1.00 93.06 85 SER A C 1
ATOM 659 O O . SER A 1 85 ? 0.092 5.252 -8.504 1.00 93.06 85 SER A O 1
ATOM 661 N N . ILE A 1 86 ? -0.010 5.657 -6.282 1.00 95.81 86 ILE A N 1
ATOM 662 C CA . ILE A 1 86 ? 0.542 4.376 -5.852 1.00 95.81 86 ILE A CA 1
ATOM 663 C C . ILE A 1 86 ? -0.553 3.317 -5.837 1.00 95.81 86 ILE A C 1
ATOM 665 O O . ILE A 1 86 ? -1.667 3.550 -5.366 1.00 95.81 86 ILE A O 1
ATOM 669 N N . VAL A 1 87 ? -0.204 2.145 -6.349 1.00 95.75 87 VAL A N 1
ATOM 670 C CA . VAL A 1 87 ? -0.923 0.890 -6.195 1.00 95.75 87 VAL A CA 1
ATOM 671 C C . VAL A 1 87 ? -0.234 0.125 -5.061 1.00 95.75 87 VAL A C 1
ATOM 673 O O . VAL A 1 87 ? 0.898 -0.325 -5.254 1.00 95.75 87 VAL A O 1
ATOM 676 N N . PRO A 1 88 ? -0.857 0.027 -3.873 1.00 97.31 88 PRO A N 1
ATOM 677 C CA . PRO A 1 88 ? -0.339 -0.798 -2.798 1.00 97.31 88 PRO A CA 1
ATOM 678 C C . PRO A 1 88 ? -0.748 -2.254 -3.026 1.00 97.31 88 PRO A C 1
ATOM 680 O O . PRO A 1 88 ? -1.922 -2.551 -3.249 1.00 97.31 88 PRO A O 1
ATOM 683 N N . LEU A 1 89 ? 0.231 -3.146 -2.976 1.00 97.31 89 LEU A N 1
ATOM 684 C CA . LEU A 1 89 ? 0.081 -4.585 -3.128 1.00 97.31 89 LEU A CA 1
ATOM 685 C C . LEU A 1 89 ? 0.595 -5.236 -1.847 1.00 97.31 89 LEU A C 1
ATOM 687 O O . LEU A 1 89 ? 1.785 -5.151 -1.561 1.00 97.31 89 LEU A O 1
ATOM 691 N N . TYR A 1 90 ? -0.298 -5.827 -1.060 1.00 97.56 90 TYR A N 1
ATOM 692 C CA . TYR A 1 90 ? 0.060 -6.433 0.218 1.00 97.56 90 TYR A CA 1
ATOM 693 C C . TYR A 1 90 ? -0.099 -7.948 0.174 1.00 97.56 90 TYR A C 1
ATOM 695 O O . TYR A 1 90 ? -1.142 -8.460 -0.235 1.00 97.56 90 TYR A O 1
ATOM 703 N N . ASP A 1 91 ? 0.940 -8.634 0.624 1.00 96.31 91 ASP A N 1
ATOM 704 C CA . ASP A 1 91 ? 1.013 -10.076 0.759 1.00 96.31 91 ASP A CA 1
ATOM 705 C C . ASP A 1 91 ? 0.941 -10.446 2.244 1.00 96.31 91 ASP A C 1
ATOM 707 O O . ASP A 1 91 ? 1.886 -10.207 2.999 1.00 96.31 91 ASP A O 1
ATOM 711 N N . ALA A 1 92 ? -0.197 -11.002 2.663 1.00 94.06 92 ALA A N 1
ATOM 712 C CA . ALA A 1 92 ? -0.461 -11.314 4.065 1.00 94.06 92 ALA A CA 1
ATOM 713 C C . ALA A 1 92 ? 0.376 -12.484 4.605 1.00 94.06 92 ALA A C 1
ATOM 715 O O . ALA A 1 92 ? 0.617 -12.530 5.806 1.00 94.06 92 ALA A O 1
ATOM 716 N N . ASP A 1 93 ? 0.848 -13.391 3.745 1.00 92.38 93 ASP A N 1
ATOM 717 C CA . ASP A 1 93 ? 1.645 -14.544 4.183 1.00 92.38 93 ASP A CA 1
ATOM 718 C C . ASP A 1 93 ? 3.083 -14.128 4.517 1.00 92.38 93 ASP A C 1
ATOM 720 O O . ASP A 1 93 ? 3.730 -14.720 5.378 1.00 92.38 93 ASP A O 1
ATOM 724 N N . LEU A 1 94 ? 3.587 -13.110 3.813 1.00 92.75 94 LEU A N 1
ATOM 725 C CA . LEU A 1 94 ? 4.951 -12.593 3.962 1.00 92.75 94 LEU A CA 1
ATOM 726 C C . LEU A 1 94 ? 5.019 -11.312 4.799 1.00 92.75 94 LEU A C 1
ATOM 728 O O . LEU A 1 94 ? 6.106 -10.783 5.008 1.00 92.75 94 LEU A O 1
ATOM 732 N N . ASN A 1 95 ? 3.866 -10.760 5.184 1.00 94.06 95 ASN A N 1
ATOM 733 C CA . ASN A 1 95 ? 3.717 -9.380 5.645 1.00 94.06 95 ASN A CA 1
ATOM 734 C C . ASN A 1 95 ? 4.470 -8.366 4.764 1.00 94.06 95 ASN A C 1
ATOM 736 O O . ASN A 1 95 ? 5.029 -7.381 5.246 1.00 94.06 95 ASN A O 1
ATOM 740 N N . SER A 1 96 ? 4.498 -8.602 3.450 1.00 94.88 96 SER A N 1
ATOM 741 C CA . SER A 1 96 ? 5.263 -7.780 2.515 1.00 94.88 96 SER A CA 1
ATOM 742 C C . SER A 1 96 ? 4.355 -6.798 1.789 1.00 94.88 96 SER A C 1
ATOM 744 O O . SER A 1 96 ? 3.311 -7.160 1.247 1.00 94.88 96 SER A O 1
ATOM 746 N N . LEU A 1 97 ? 4.766 -5.535 1.767 1.00 97.38 97 LEU A N 1
ATOM 747 C CA . LEU A 1 97 ? 4.107 -4.459 1.049 1.00 97.38 97 LEU A CA 1
ATOM 748 C C . LEU A 1 97 ? 4.955 -4.046 -0.150 1.00 97.38 97 LEU A C 1
ATOM 750 O O . LEU A 1 97 ? 6.061 -3.528 0.003 1.00 97.38 97 LEU A O 1
ATOM 754 N N . VAL A 1 98 ? 4.391 -4.187 -1.345 1.00 96.81 98 VAL A N 1
ATOM 755 C CA . VAL A 1 98 ? 4.968 -3.669 -2.582 1.00 96.81 98 VAL A CA 1
ATOM 756 C C . VAL A 1 98 ? 4.180 -2.459 -3.063 1.00 96.81 98 VAL A C 1
ATOM 758 O O . VAL A 1 98 ? 2.960 -2.488 -3.210 1.00 96.81 98 VAL A O 1
ATOM 761 N N . LEU A 1 99 ? 4.889 -1.365 -3.313 1.00 96.75 99 LEU A N 1
ATOM 762 C CA . LEU A 1 99 ? 4.340 -0.103 -3.781 1.00 96.75 99 LEU A CA 1
ATOM 763 C C . LEU A 1 99 ? 4.795 0.146 -5.213 1.00 96.75 99 LEU A C 1
ATOM 765 O O . LEU A 1 99 ? 5.991 0.250 -5.487 1.00 96.75 99 LEU A O 1
ATOM 769 N N . MET A 1 100 ? 3.832 0.289 -6.120 1.00 95.19 100 MET A N 1
ATOM 770 C CA . MET A 1 100 ? 4.095 0.613 -7.522 1.00 95.19 100 MET A CA 1
ATOM 771 C C . MET A 1 100 ? 3.379 1.900 -7.908 1.00 95.19 100 MET A C 1
ATOM 773 O O . MET A 1 100 ? 2.163 2.005 -7.761 1.00 95.19 100 MET A O 1
ATOM 777 N N . GLY A 1 101 ? 4.108 2.894 -8.407 1.00 94.12 101 GLY A N 1
ATOM 778 C CA . GLY A 1 101 ? 3.502 4.127 -8.897 1.00 94.12 101 GLY A CA 1
ATOM 779 C C . GLY A 1 101 ? 3.086 4.017 -10.354 1.00 94.12 101 GLY A C 1
ATOM 780 O O . GLY A 1 101 ? 3.860 3.588 -11.205 1.00 94.12 101 GLY A O 1
ATOM 781 N N . LYS A 1 102 ? 1.874 4.466 -10.684 1.00 92.56 102 LYS A N 1
ATOM 782 C CA . LYS A 1 102 ? 1.497 4.654 -12.088 1.00 92.56 102 LYS A CA 1
ATOM 783 C C . LYS A 1 102 ? 2.390 5.730 -12.710 1.00 92.56 102 LYS A C 1
ATOM 785 O O . LYS A 1 102 ? 2.352 6.873 -12.26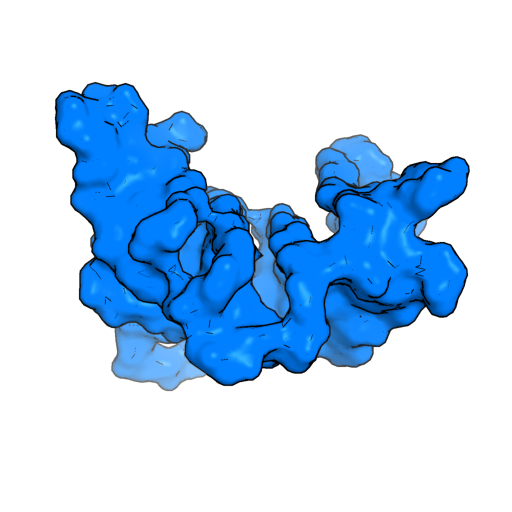3 1.00 92.56 102 LYS A O 1
ATOM 790 N N . GLY A 1 103 ? 3.116 5.389 -13.769 1.00 92.12 103 GLY A N 1
ATOM 791 C CA . GLY A 1 103 ? 4.126 6.264 -14.366 1.00 92.12 103 GLY A CA 1
ATOM 792 C C . GLY A 1 103 ? 5.557 5.957 -13.924 1.00 92.12 103 GLY A C 1
ATOM 793 O O . GLY A 1 103 ? 6.483 6.503 -14.516 1.00 92.12 103 GLY A O 1
ATOM 794 N N . ASP A 1 104 ? 5.748 5.066 -12.951 1.00 92.50 104 ASP A N 1
ATOM 795 C CA . ASP A 1 104 ? 7.077 4.712 -12.462 1.00 92.50 104 ASP A CA 1
ATOM 796 C C . ASP A 1 104 ? 7.634 3.503 -13.222 1.00 92.50 104 ASP A C 1
ATOM 798 O O . ASP A 1 104 ? 6.900 2.586 -13.610 1.00 92.50 104 ASP A O 1
ATOM 802 N N . SER A 1 105 ? 8.955 3.492 -13.384 1.00 91.94 105 SER A N 1
ATOM 803 C CA . SER A 1 105 ? 9.747 2.364 -13.887 1.00 91.94 105 SER A CA 1
ATOM 804 C C . SER A 1 105 ? 10.378 1.538 -12.760 1.00 91.94 105 SER A C 1
ATOM 806 O O . SER A 1 105 ? 11.213 0.668 -13.016 1.00 91.94 105 SER A O 1
ATOM 808 N N . SER A 1 106 ? 9.990 1.779 -11.507 1.00 91.81 106 SER A N 1
ATOM 809 C CA . SER A 1 106 ? 10.456 1.031 -10.342 1.00 91.81 106 SER A CA 1
ATOM 810 C C . SER A 1 106 ? 9.316 0.687 -9.388 1.00 91.81 106 SER A C 1
ATOM 812 O O . SER A 1 106 ? 8.250 1.307 -9.398 1.00 91.81 106 SER A O 1
ATOM 814 N N . LEU A 1 107 ? 9.559 -0.323 -8.558 1.00 92.88 107 LEU A N 1
ATOM 815 C CA . LEU A 1 107 ? 8.716 -0.687 -7.423 1.00 92.88 107 LEU A CA 1
ATOM 816 C C . LEU A 1 107 ? 9.504 -0.547 -6.126 1.00 92.88 107 LEU A C 1
ATOM 818 O O . LEU A 1 107 ? 10.736 -0.619 -6.142 1.00 92.88 107 LEU A O 1
ATOM 822 N N . ARG A 1 108 ? 8.793 -0.345 -5.013 1.00 95.50 108 ARG A N 1
ATOM 823 C CA . ARG A 1 108 ? 9.380 -0.324 -3.671 1.00 95.50 108 ARG A CA 1
ATOM 824 C C . ARG A 1 108 ? 8.814 -1.408 -2.777 1.00 95.50 108 ARG A C 1
ATOM 826 O O . ARG A 1 108 ? 7.607 -1.610 -2.794 1.00 95.50 108 ARG A O 1
ATOM 833 N N . MET A 1 109 ? 9.657 -2.050 -1.975 1.00 95.56 109 MET A N 1
ATOM 834 C CA . MET A 1 109 ? 9.254 -3.136 -1.082 1.00 95.56 109 MET A CA 1
ATOM 835 C C . MET A 1 109 ? 9.533 -2.813 0.388 1.00 95.56 109 MET A C 1
ATOM 837 O O . MET A 1 109 ? 10.606 -2.319 0.744 1.00 95.56 109 MET A O 1
ATOM 841 N N . TYR A 1 110 ? 8.561 -3.136 1.231 1.00 96.88 110 TYR A N 1
ATOM 842 C CA . TYR A 1 110 ? 8.615 -3.001 2.678 1.00 96.88 110 TYR A CA 1
ATOM 843 C C . TYR A 1 110 ? 8.168 -4.311 3.326 1.00 96.88 110 TYR A C 1
ATOM 845 O O . TYR A 1 110 ? 7.315 -5.017 2.792 1.00 96.88 110 TYR A O 1
ATOM 853 N N . GLU A 1 111 ? 8.725 -4.617 4.485 1.00 95.12 111 GLU A N 1
ATOM 854 C CA . GLU A 1 111 ? 8.215 -5.622 5.409 1.00 95.12 111 GLU A CA 1
ATOM 855 C C . GLU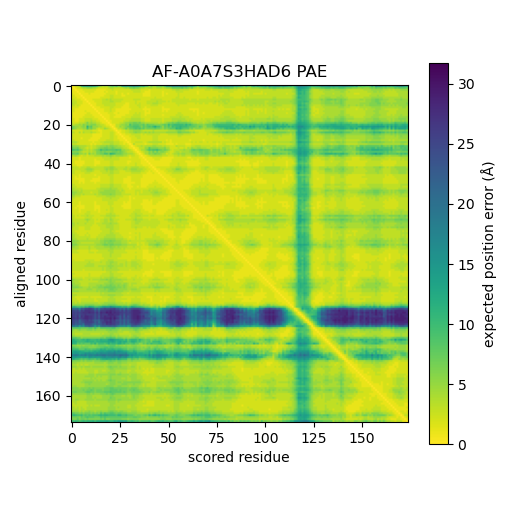 A 1 111 ? 7.431 -4.900 6.503 1.00 95.12 111 GLU A C 1
ATOM 857 O O . GLU A 1 111 ? 7.891 -3.888 7.041 1.00 95.12 111 GLU A O 1
ATOM 862 N N . LEU A 1 112 ? 6.221 -5.369 6.785 1.00 94.75 112 LEU A N 1
ATOM 863 C CA . LEU A 1 112 ? 5.375 -4.834 7.839 1.00 94.75 112 LEU A CA 1
ATOM 864 C C . LEU A 1 112 ? 5.470 -5.745 9.055 1.00 94.75 112 LEU A C 1
ATOM 866 O O . LEU A 1 112 ? 5.308 -6.957 8.948 1.00 94.75 112 LEU A O 1
ATOM 870 N N . ASP A 1 113 ? 5.696 -5.153 10.218 1.00 91.88 113 ASP A N 1
ATOM 871 C CA . ASP A 1 113 ? 5.680 -5.874 11.483 1.00 91.88 113 ASP A CA 1
ATOM 872 C C . ASP A 1 113 ? 4.554 -5.322 12.350 1.00 91.88 113 ASP A C 1
ATOM 874 O O . ASP A 1 113 ? 4.432 -4.115 12.549 1.00 91.88 113 ASP A O 1
ATOM 878 N N . PHE A 1 114 ? 3.713 -6.224 12.842 1.00 87.19 114 PHE A N 1
ATOM 879 C CA . PHE A 1 114 ? 2.564 -5.920 13.691 1.00 87.19 114 PHE A CA 1
ATOM 880 C C . PHE A 1 114 ? 2.741 -6.422 15.126 1.00 87.19 114 PHE A C 1
ATOM 882 O O . PHE A 1 114 ? 1.848 -6.226 15.954 1.00 87.19 114 PHE A O 1
ATOM 889 N N . THR A 1 115 ? 3.850 -7.111 15.413 1.00 76.56 115 THR A N 1
ATOM 890 C CA . THR A 1 115 ? 4.061 -7.858 16.660 1.00 76.56 115 THR A CA 1
ATOM 891 C C . THR A 1 115 ? 4.512 -6.991 17.822 1.00 76.56 115 THR A C 1
ATOM 893 O O . THR A 1 115 ? 4.336 -7.399 18.966 1.00 76.56 115 THR A O 1
ATOM 896 N N . GLY A 1 116 ? 4.999 -5.778 17.551 1.00 61.47 116 GLY A N 1
ATOM 897 C CA . GLY A 1 116 ? 5.453 -4.865 18.594 1.00 61.47 116 GLY A CA 1
ATOM 898 C C . GLY A 1 116 ? 6.766 -5.363 19.135 1.00 61.47 116 GLY A C 1
ATOM 899 O O . GLY A 1 116 ? 6.806 -6.318 19.906 1.00 61.47 116 GLY A O 1
ATOM 900 N N . GLY A 1 117 ? 7.847 -4.729 18.682 1.00 49.47 117 GLY A N 1
ATOM 901 C CA . GLY A 1 117 ? 9.203 -5.178 18.957 1.00 49.47 117 GLY A CA 1
ATOM 902 C C . GLY A 1 117 ? 9.376 -5.637 20.402 1.00 49.47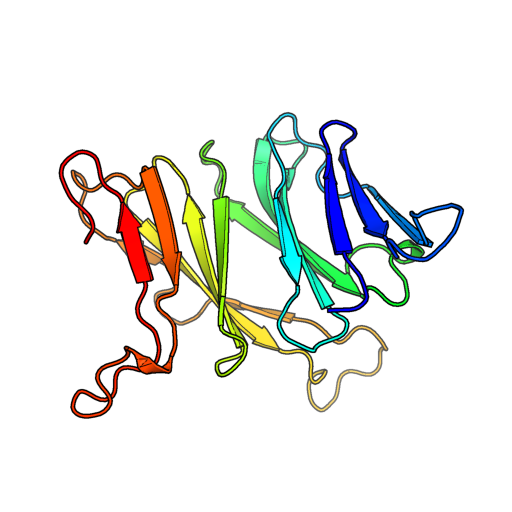 117 GLY A C 1
ATOM 903 O O . GLY A 1 117 ? 8.963 -4.952 21.340 1.00 49.47 117 GLY A O 1
ATOM 904 N N . VAL A 1 118 ? 9.984 -6.810 20.567 1.00 38.69 118 VAL A N 1
ATOM 905 C CA . VAL A 1 118 ? 10.376 -7.369 21.861 1.00 38.69 118 VAL A CA 1
ATOM 906 C C . VAL A 1 118 ? 11.155 -6.291 22.633 1.00 38.69 118 VAL A C 1
ATOM 908 O O . VAL A 1 118 ? 12.320 -6.037 22.340 1.00 38.69 118 VAL A O 1
ATOM 911 N N . GLY A 1 119 ? 10.489 -5.606 23.574 1.00 47.31 119 GLY A N 1
ATOM 912 C CA . GLY A 1 119 ? 11.058 -4.512 24.377 1.00 47.31 119 GLY A CA 1
ATOM 913 C C . GLY A 1 119 ? 10.444 -3.108 24.211 1.00 47.31 119 GLY A C 1
ATOM 914 O O . GLY A 1 119 ? 10.888 -2.196 24.906 1.00 47.31 119 GLY A O 1
ATOM 915 N N . ALA A 1 120 ? 9.437 -2.889 23.357 1.00 47.41 120 ALA A N 1
ATOM 916 C CA . ALA A 1 120 ? 8.787 -1.579 23.219 1.00 47.41 120 ALA A CA 1
ATOM 917 C C . ALA A 1 120 ? 7.675 -1.371 24.271 1.00 47.41 120 ALA A C 1
ATOM 919 O O . ALA A 1 120 ? 6.618 -1.994 24.230 1.00 47.41 120 ALA A O 1
ATOM 920 N N . ALA A 1 121 ? 7.917 -0.472 25.227 1.00 43.94 121 ALA A N 1
ATOM 921 C CA . ALA A 1 121 ? 7.061 -0.184 26.382 1.00 43.94 121 ALA A CA 1
ATOM 922 C C . ALA A 1 121 ? 5.831 0.712 26.091 1.00 43.94 121 ALA A C 1
ATOM 924 O O . ALA A 1 121 ? 5.347 1.397 26.991 1.00 43.94 121 ALA A O 1
ATOM 925 N N . SER A 1 122 ? 5.308 0.741 24.863 1.00 44.84 122 SER A N 1
ATOM 926 C CA . SER A 1 122 ? 4.138 1.562 24.524 1.00 44.84 122 SER A CA 1
ATOM 927 C C . SER A 1 122 ? 3.238 0.882 23.499 1.00 44.84 122 SER A C 1
ATOM 929 O O . SER A 1 122 ? 3.696 0.313 22.513 1.00 44.84 122 SER A O 1
ATOM 931 N N . ALA A 1 123 ? 1.938 0.945 23.762 1.00 48.19 123 ALA A N 1
ATOM 932 C CA . ALA A 1 123 ? 0.867 0.353 22.981 1.00 48.19 123 ALA A CA 1
ATOM 933 C C . ALA A 1 123 ? 0.714 1.014 21.595 1.00 48.19 123 ALA A C 1
ATOM 935 O O . ALA A 1 123 ? -0.169 1.836 21.435 1.00 48.19 123 ALA A O 1
ATOM 936 N N . GLU A 1 124 ? 1.561 0.693 20.610 1.00 54.28 124 GLU A N 1
ATOM 937 C CA . GLU A 1 124 ? 1.491 1.229 19.232 1.00 54.28 124 GLU A CA 1
ATOM 938 C C . GLU A 1 124 ? 2.429 0.418 18.313 1.00 54.28 124 GLU A C 1
ATOM 940 O O . GLU A 1 124 ? 3.621 0.685 18.193 1.00 54.28 124 GLU A O 1
ATOM 945 N N . SER A 1 125 ? 1.908 -0.661 17.730 1.00 69.38 125 SER A N 1
ATOM 946 C CA . SER A 1 125 ? 2.700 -1.871 17.461 1.00 69.38 125 SER A CA 1
ATOM 947 C C . SER A 1 125 ? 2.898 -2.216 15.975 1.00 69.38 125 SER A C 1
ATOM 949 O O . SER A 1 125 ? 3.288 -3.340 15.668 1.00 69.38 125 SER A O 1
ATOM 951 N N . ALA A 1 126 ? 2.611 -1.287 15.055 1.00 86.31 126 ALA A N 1
ATOM 952 C CA . ALA A 1 126 ? 2.794 -1.502 13.618 1.00 86.31 126 ALA A CA 1
ATOM 953 C C . ALA A 1 126 ? 3.962 -0.676 13.067 1.00 86.31 126 ALA A C 1
ATOM 955 O O . ALA A 1 126 ? 3.945 0.556 13.116 1.00 86.31 126 ALA A O 1
ATOM 956 N N . THR A 1 127 ? 4.959 -1.342 12.497 1.00 90.69 127 THR A N 1
ATOM 957 C CA . THR A 1 127 ? 6.125 -0.722 11.863 1.00 90.69 127 THR A CA 1
ATOM 958 C C . THR A 1 127 ? 6.263 -1.185 10.415 1.00 90.69 127 THR A C 1
ATOM 960 O O . THR A 1 127 ? 5.658 -2.162 9.979 1.00 90.69 127 THR A O 1
ATOM 963 N N . ALA A 1 128 ? 7.026 -0.421 9.635 1.00 93.19 128 ALA A N 1
ATOM 964 C CA . ALA A 1 128 ? 7.338 -0.739 8.251 1.00 93.19 128 ALA A CA 1
ATOM 965 C C . ALA A 1 128 ? 8.843 -0.589 8.047 1.00 93.19 128 ALA A C 1
ATOM 967 O O . ALA A 1 128 ? 9.400 0.483 8.304 1.00 93.19 128 ALA A O 1
ATOM 968 N N . TYR A 1 129 ? 9.483 -1.652 7.578 1.00 93.38 129 TYR A N 1
ATOM 969 C CA . TYR A 1 129 ? 10.911 -1.715 7.319 1.00 93.38 129 TYR A CA 1
ATOM 970 C C . TYR A 1 129 ? 11.144 -1.790 5.819 1.00 93.38 129 TYR A C 1
ATOM 972 O O . TYR A 1 129 ? 10.643 -2.680 5.139 1.00 93.38 129 TYR A O 1
ATOM 980 N N . ALA A 1 130 ? 11.906 -0.845 5.276 1.00 93.25 130 ALA A N 1
ATOM 981 C CA . ALA A 1 130 ? 12.381 -0.959 3.906 1.00 93.25 130 ALA A CA 1
ATOM 982 C C . ALA A 1 130 ? 13.311 -2.176 3.791 1.00 93.25 130 ALA A C 1
ATOM 984 O O . ALA A 1 130 ? 14.295 -2.271 4.524 1.00 93.25 130 ALA A O 1
ATOM 985 N N . ILE A 1 131 ? 13.021 -3.080 2.856 1.00 88.81 131 ILE A N 1
ATOM 986 C CA . ILE A 1 131 ? 13.862 -4.261 2.621 1.00 88.81 131 ILE A CA 1
ATOM 987 C C . ILE A 1 131 ? 15.206 -3.815 2.010 1.00 88.81 131 ILE A C 1
ATOM 989 O O . ILE A 1 131 ? 15.301 -2.760 1.376 1.00 88.81 131 ILE A O 1
ATOM 993 N N . SER A 1 132 ? 16.280 -4.590 2.188 1.00 83.81 132 SER A N 1
ATOM 994 C CA . SER A 1 132 ? 17.555 -4.322 1.506 1.00 83.81 132 SER A CA 1
ATOM 995 C C . SER A 1 132 ? 17.346 -4.228 -0.008 1.00 83.81 132 SER A C 1
ATOM 997 O O . SER A 1 132 ? 16.719 -5.112 -0.587 1.00 83.81 132 SER A O 1
ATOM 999 N N . ASN A 1 133 ? 17.875 -3.184 -0.653 1.00 83.19 133 ASN A N 1
ATOM 1000 C CA . ASN A 1 133 ? 17.572 -2.862 -2.054 1.00 83.19 133 ASN A CA 1
ATOM 1001 C C . ASN A 1 133 ? 16.062 -2.727 -2.314 1.00 83.19 133 ASN A C 1
ATOM 1003 O O . ASN A 1 133 ? 15.544 -3.255 -3.295 1.00 83.19 133 ASN A O 1
ATOM 1007 N N . ASN A 1 134 ? 15.362 -1.992 -1.441 1.00 86.25 134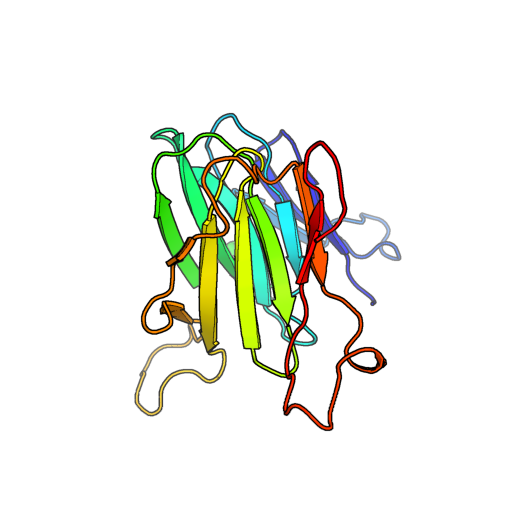 ASN A N 1
ATOM 1008 C CA . ASN A 1 134 ? 13.910 -1.824 -1.508 1.00 86.25 134 ASN A CA 1
ATOM 1009 C C . ASN A 1 134 ? 13.394 -1.349 -2.867 1.00 86.25 134 ASN A C 1
ATOM 1011 O O . ASN A 1 134 ? 12.222 -1.553 -3.137 1.00 86.25 134 ASN A O 1
ATOM 1015 N N . THR A 1 135 ? 14.219 -0.701 -3.690 1.00 89.81 135 THR A N 1
ATOM 1016 C CA . THR A 1 135 ? 13.835 -0.159 -4.988 1.00 89.81 135 THR A CA 1
ATOM 1017 C C . THR A 1 135 ? 14.331 -1.078 -6.095 1.00 89.81 135 THR A C 1
ATOM 1019 O O . THR A 1 135 ? 15.533 -1.162 -6.347 1.00 89.81 135 THR A O 1
ATOM 1022 N N . VAL A 1 136 ? 13.399 -1.718 -6.797 1.00 88.00 136 VAL A N 1
ATOM 1023 C CA . VAL A 1 136 ? 13.703 -2.596 -7.932 1.00 88.00 136 VAL A CA 1
ATOM 1024 C C . VAL A 1 136 ? 13.335 -1.871 -9.221 1.00 88.00 136 VAL A C 1
ATOM 1026 O O . VAL A 1 136 ? 12.176 -1.510 -9.435 1.00 88.00 136 VAL A O 1
ATOM 1029 N N . SER A 1 137 ? 14.334 -1.623 -10.070 1.00 86.31 137 SER A N 1
ATOM 1030 C CA . SER A 1 137 ? 14.126 -1.066 -11.409 1.00 86.31 137 SER A CA 1
ATOM 1031 C C . SER A 1 137 ? 13.582 -2.142 -12.340 1.00 86.31 137 SER A C 1
ATOM 1033 O O . SER A 1 137 ? 14.072 -3.267 -12.353 1.00 86.31 137 SER A O 1
ATOM 1035 N N . THR A 1 138 ? 12.590 -1.778 -13.142 1.00 81.00 138 THR A N 1
ATOM 1036 C CA . THR A 1 138 ? 11.924 -2.672 -14.098 1.00 81.00 138 THR A CA 1
ATOM 1037 C C . THR A 1 138 ? 12.211 -2.302 -15.554 1.00 81.00 138 THR A C 1
ATOM 1039 O O . THR A 1 138 ? 11.556 -2.831 -16.438 1.00 81.00 138 THR A O 1
ATOM 1042 N N . GLY A 1 139 ? 13.185 -1.414 -15.802 1.00 77.81 139 GLY A N 1
ATOM 1043 C CA . GLY A 1 139 ? 13.537 -0.922 -17.139 1.00 77.81 139 GLY A CA 1
ATOM 1044 C C . GLY A 1 139 ? 12.903 0.435 -17.464 1.00 77.81 139 GLY A C 1
ATOM 1045 O O . GLY A 1 139 ? 11.755 0.704 -17.122 1.00 77.81 139 GLY A O 1
ATOM 1046 N N . ALA A 1 140 ? 13.657 1.328 -18.115 1.00 72.88 140 ALA A N 1
ATOM 1047 C CA . ALA A 1 140 ? 13.224 2.711 -18.360 1.00 72.88 140 ALA A CA 1
ATOM 1048 C C . ALA A 1 140 ? 12.017 2.827 -19.314 1.00 72.88 140 ALA A C 1
ATOM 1050 O O . ALA A 1 140 ? 11.215 3.747 -19.171 1.00 72.88 140 ALA A O 1
ATOM 1051 N N . SER A 1 141 ? 11.877 1.897 -20.264 1.00 78.31 141 SER A N 1
ATOM 1052 C CA . SER A 1 141 ? 10.745 1.813 -21.199 1.00 78.31 141 SER A CA 1
ATOM 1053 C C . SER A 1 141 ? 9.498 1.168 -20.593 1.00 78.31 141 SER A C 1
ATOM 1055 O O . SER A 1 141 ? 8.394 1.371 -21.094 1.00 78.31 141 SER A O 1
ATOM 1057 N N . ASP A 1 142 ? 9.645 0.417 -19.504 1.00 84.75 142 ASP A N 1
ATOM 1058 C CA . ASP A 1 142 ? 8.558 -0.348 -18.906 1.00 84.75 142 ASP A CA 1
ATOM 1059 C C . ASP A 1 142 ? 7.865 0.490 -17.834 1.00 84.75 142 ASP A C 1
ATOM 1061 O O . ASP A 1 142 ? 7.999 0.283 -16.630 1.00 84.75 142 ASP A O 1
ATOM 1065 N N . VAL A 1 143 ? 7.109 1.487 -18.272 1.00 92.12 143 VAL A N 1
ATOM 1066 C CA . VAL A 1 143 ? 6.382 2.363 -17.355 1.00 92.12 143 VAL A CA 1
ATOM 1067 C C . VAL A 1 143 ? 5.125 1.662 -16.837 1.00 92.12 143 VAL A C 1
ATOM 1069 O O . VAL A 1 143 ? 4.294 1.188 -17.613 1.00 92.12 143 VAL A O 1
ATOM 1072 N N . THR A 1 144 ? 4.942 1.641 -15.518 1.00 93.44 144 THR A N 1
ATOM 1073 C CA . THR A 1 144 ? 3.786 1.002 -14.874 1.00 93.44 144 THR A CA 1
ATOM 1074 C C . THR A 1 144 ? 2.488 1.743 -15.206 1.00 93.44 144 THR A C 1
ATOM 1076 O O . THR A 1 144 ? 2.326 2.925 -14.892 1.00 93.44 144 THR A O 1
ATOM 1079 N N . LYS A 1 145 ? 1.511 1.050 -15.796 1.00 93.50 145 LYS A N 1
ATOM 1080 C CA . LYS A 1 145 ? 0.133 1.544 -15.989 1.00 93.50 145 LYS A CA 1
ATOM 1081 C C . LYS A 1 145 ? -0.817 1.016 -14.915 1.00 93.50 145 LYS A C 1
ATOM 1083 O O . LYS A 1 145 ? -1.760 1.717 -14.539 1.00 93.50 145 LYS A O 1
ATOM 1088 N N . GLY A 1 146 ? -0.538 -0.183 -14.413 1.00 93.12 146 GLY A N 1
ATOM 1089 C CA . GLY A 1 146 ? -1.236 -0.858 -13.327 1.00 93.12 146 GLY A CA 1
ATOM 1090 C C . GLY A 1 146 ? -0.447 -2.083 -12.874 1.00 93.12 146 GLY A C 1
ATOM 1091 O O . GLY A 1 146 ? 0.502 -2.484 -13.545 1.00 93.12 146 GLY A O 1
ATOM 1092 N N . ALA A 1 147 ? -0.827 -2.654 -11.738 1.00 95.00 147 ALA A N 1
ATOM 1093 C CA . ALA A 1 147 ? -0.227 -3.878 -11.233 1.00 95.00 147 ALA A CA 1
ATOM 1094 C C . ALA A 1 147 ? -1.212 -4.633 -10.336 1.00 95.00 147 ALA A C 1
ATOM 1096 O O . ALA A 1 147 ? -2.115 -4.020 -9.756 1.00 95.00 147 ALA A O 1
ATOM 1097 N N . CYS A 1 148 ? -1.026 -5.941 -10.213 1.00 95.44 148 CYS A N 1
ATOM 1098 C CA . CYS A 1 148 ? -1.722 -6.778 -9.244 1.00 95.44 148 CYS A CA 1
ATOM 1099 C C . CYS A 1 148 ? -0.823 -7.922 -8.768 1.00 95.44 148 CYS A C 1
ATOM 1101 O O . CYS A 1 148 ? 0.130 -8.308 -9.443 1.00 95.44 148 CYS A O 1
ATOM 1103 N N . LEU A 1 149 ? -1.145 -8.465 -7.596 1.00 95.44 149 LEU A N 1
ATOM 1104 C CA . LEU A 1 149 ? -0.558 -9.716 -7.128 1.00 95.44 149 LEU A CA 1
ATOM 1105 C C . LEU A 1 149 ? -1.249 -10.886 -7.816 1.00 95.44 149 LEU A C 1
ATOM 1107 O O . LEU A 1 149 ? -2.475 -10.887 -7.972 1.00 95.44 149 LEU A O 1
ATOM 1111 N N . LEU A 1 150 ? -0.463 -11.886 -8.194 1.00 95.38 150 LEU A N 1
ATOM 1112 C CA . LEU A 1 150 ? -1.009 -13.174 -8.581 1.00 95.38 150 LEU A CA 1
ATOM 1113 C C . LEU A 1 150 ? -1.435 -13.943 -7.316 1.00 95.38 150 LEU A C 1
ATOM 1115 O O . LEU A 1 150 ? -0.761 -13.834 -6.288 1.00 95.38 150 LEU A O 1
ATOM 1119 N N . PRO A 1 151 ? -2.535 -14.719 -7.351 1.00 94.12 151 PRO A N 1
A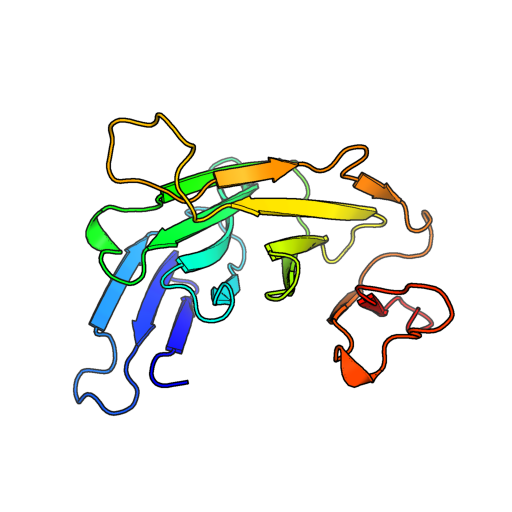TOM 1120 C CA . PRO A 1 151 ? -2.884 -15.589 -6.236 1.00 94.12 151 PRO A CA 1
ATOM 1121 C C . PRO A 1 151 ? -1.750 -16.566 -5.924 1.00 94.12 151 PRO A C 1
ATOM 1123 O O . PRO A 1 151 ? -1.133 -17.115 -6.836 1.00 94.12 151 PRO A O 1
ATOM 1126 N N . LYS A 1 152 ? -1.525 -16.838 -4.636 1.00 92.94 152 LYS A N 1
ATOM 1127 C CA . LYS A 1 152 ? -0.454 -17.723 -4.151 1.00 92.94 152 LYS A CA 1
ATOM 1128 C C . LYS A 1 152 ? -0.450 -19.099 -4.806 1.00 92.94 152 LYS A C 1
ATOM 1130 O O . LYS A 1 152 ? 0.612 -19.665 -5.034 1.00 92.94 152 LYS A O 1
ATOM 1135 N N . GLN A 1 153 ? -1.628 -19.615 -5.157 1.00 94.44 153 GLN A N 1
ATOM 1136 C CA . GLN A 1 153 ? -1.779 -20.912 -5.820 1.00 94.44 153 GLN A CA 1
ATOM 1137 C C . GLN A 1 153 ? -1.158 -20.963 -7.224 1.00 94.44 153 GLN A C 1
ATOM 1139 O O . GLN A 1 153 ? -0.981 -22.050 -7.764 1.00 94.44 153 GLN A O 1
ATOM 1144 N N . ALA A 1 154 ? -0.871 -19.812 -7.830 1.00 95.44 154 ALA A N 1
ATOM 1145 C CA . ALA A 1 154 ? -0.285 -19.717 -9.161 1.00 95.44 154 ALA A CA 1
ATOM 1146 C C . ALA A 1 154 ? 1.225 -19.419 -9.139 1.00 95.44 154 ALA A C 1
ATOM 1148 O O . ALA A 1 154 ? 1.826 -19.273 -10.207 1.00 95.44 154 ALA A O 1
ATOM 1149 N N . ASN A 1 155 ? 1.830 -19.329 -7.951 1.00 94.38 155 ASN A N 1
ATOM 1150 C CA . ASN A 1 155 ? 3.278 -19.225 -7.821 1.00 94.38 155 ASN A CA 1
ATOM 1151 C C . ASN A 1 155 ? 3.950 -20.550 -8.208 1.00 94.38 155 ASN A C 1
ATOM 1153 O O . ASN A 1 155 ? 3.421 -21.637 -7.962 1.00 94.38 155 ASN A O 1
ATOM 1157 N N . ASP A 1 156 ? 5.145 -20.459 -8.779 1.00 95.94 156 ASP A N 1
ATOM 1158 C CA . ASP A 1 156 ? 5.983 -21.612 -9.083 1.00 95.94 156 ASP A CA 1
ATOM 1159 C C . ASP A 1 156 ? 6.786 -22.047 -7.849 1.00 95.94 156 ASP A C 1
ATOM 1161 O O . ASP A 1 156 ? 7.878 -21.561 -7.549 1.00 95.94 156 ASP A O 1
ATOM 1165 N N . LEU A 1 157 ? 6.227 -23.015 -7.128 1.00 93.38 157 LEU A N 1
ATOM 1166 C CA . LEU A 1 157 ? 6.838 -23.569 -5.922 1.00 93.38 157 LEU A CA 1
ATOM 1167 C C . LEU A 1 157 ? 8.190 -24.240 -6.198 1.00 93.38 157 LEU A C 1
ATOM 1169 O O . LEU A 1 157 ? 9.057 -24.238 -5.325 1.00 93.38 157 LEU A O 1
ATOM 1173 N N . MET A 1 158 ? 8.391 -24.798 -7.397 1.00 96.44 158 MET A N 1
ATOM 1174 C CA . MET A 1 158 ? 9.618 -25.530 -7.726 1.00 96.44 158 MET A CA 1
ATOM 1175 C C . MET A 1 158 ? 10.810 -24.598 -7.962 1.00 96.44 158 MET A C 1
ATOM 1177 O O . MET A 1 158 ? 11.951 -25.035 -7.821 1.00 96.44 158 MET A O 1
ATOM 1181 N N . SER A 1 159 ? 10.561 -23.320 -8.265 1.00 96.38 159 SER A N 1
ATOM 1182 C CA . SER A 1 159 ? 11.584 -22.269 -8.327 1.00 96.38 159 SER A CA 1
ATOM 1183 C C . SER A 1 159 ? 11.690 -21.440 -7.040 1.00 96.38 159 SER A C 1
ATOM 1185 O O . SER A 1 159 ? 12.392 -20.429 -7.019 1.00 96.38 159 SER A O 1
ATOM 1187 N N . CYS A 1 160 ? 11.046 -21.881 -5.952 1.00 94.62 160 CYS A N 1
ATOM 1188 C CA . CYS A 1 160 ? 10.971 -21.164 -4.675 1.00 94.62 160 CYS A CA 1
ATOM 1189 C C . CYS A 1 160 ? 10.324 -19.771 -4.795 1.00 94.62 160 CYS A C 1
ATOM 1191 O O . CYS A 1 160 ? 10.672 -18.853 -4.048 1.00 94.62 160 CYS A O 1
ATOM 1193 N N . GLU A 1 161 ? 9.381 -19.590 -5.723 1.00 94.56 161 GLU A N 1
ATOM 1194 C CA . GLU A 1 161 ? 8.662 -18.328 -5.853 1.00 94.56 161 GLU A CA 1
ATOM 1195 C C . GLU A 1 161 ? 7.668 -18.131 -4.700 1.00 94.56 161 GLU A C 1
ATOM 1197 O O . GLU A 1 161 ? 6.741 -18.916 -4.497 1.00 94.56 161 GLU A O 1
ATOM 1202 N N . VAL A 1 162 ? 7.830 -17.032 -3.961 1.00 93.19 162 VAL A N 1
ATOM 1203 C CA . VAL A 1 162 ? 6.970 -16.696 -2.812 1.00 93.19 162 VAL A CA 1
ATOM 1204 C C . VAL A 1 162 ? 5.907 -15.643 -3.135 1.00 93.19 162 VAL A C 1
ATOM 1206 O O . VAL A 1 162 ? 4.873 -15.589 -2.466 1.00 93.19 162 VAL A O 1
ATOM 1209 N N . MET A 1 163 ? 6.123 -14.824 -4.167 1.00 93.75 163 MET A N 1
ATOM 1210 C CA . MET A 1 163 ? 5.222 -13.751 -4.589 1.00 93.75 163 MET A CA 1
ATOM 1211 C C . MET A 1 163 ? 5.474 -13.403 -6.058 1.00 93.75 163 MET A C 1
ATOM 1213 O O . MET A 1 163 ? 6.613 -13.124 -6.430 1.00 93.75 163 MET A O 1
ATOM 1217 N N . ARG A 1 164 ? 4.406 -13.343 -6.864 1.00 93.94 164 ARG A N 1
ATOM 1218 C CA . ARG A 1 164 ? 4.448 -12.856 -8.248 1.00 93.94 164 ARG A CA 1
ATOM 1219 C C . ARG A 1 164 ? 3.582 -11.613 -8.412 1.00 93.94 164 ARG A C 1
ATOM 1221 O O . ARG A 1 164 ? 2.424 -11.593 -7.994 1.00 93.94 164 ARG A O 1
ATOM 1228 N N . ILE A 1 165 ? 4.130 -10.590 -9.060 1.00 94.06 165 ILE A N 1
ATOM 1229 C CA . ILE A 1 165 ? 3.410 -9.364 -9.415 1.00 94.06 165 ILE A CA 1
ATOM 1230 C C . ILE A 1 165 ? 3.274 -9.317 -10.928 1.00 94.06 165 ILE A C 1
ATOM 1232 O O . ILE A 1 165 ? 4.277 -9.399 -11.627 1.00 94.06 165 ILE A O 1
ATOM 1236 N N . LEU A 1 166 ? 2.046 -9.143 -11.411 1.00 94.25 166 LEU A N 1
ATOM 1237 C CA . LEU A 1 166 ? 1.785 -8.825 -12.808 1.00 94.25 166 LEU A CA 1
ATOM 1238 C C . LEU A 1 166 ? 1.734 -7.312 -12.971 1.00 94.25 166 LEU A C 1
ATOM 1240 O O . LEU A 1 166 ? 0.932 -6.627 -12.329 1.00 94.25 166 LEU A O 1
ATOM 1244 N N . LYS A 1 167 ? 2.572 -6.789 -13.853 1.00 93.75 167 LYS A N 1
ATOM 1245 C CA . LYS A 1 167 ? 2.694 -5.372 -14.164 1.00 93.75 167 LYS A CA 1
ATOM 1246 C C . LYS A 1 167 ? 2.169 -5.112 -15.569 1.00 93.75 167 LYS A C 1
ATOM 1248 O O . LYS A 1 167 ? 2.688 -5.613 -16.560 1.00 93.75 167 LYS A O 1
ATOM 1253 N N . LEU A 1 168 ? 1.170 -4.244 -15.669 1.00 94.56 168 LEU A N 1
ATOM 1254 C CA . LEU A 1 168 ? 0.681 -3.745 -16.947 1.00 94.56 168 LEU A CA 1
ATOM 1255 C C . LEU A 1 168 ? 1.587 -2.611 -17.442 1.00 94.56 168 LEU A C 1
ATOM 1257 O O . LEU A 1 168 ? 1.697 -1.571 -16.780 1.00 94.56 168 LEU A O 1
ATOM 1261 N N . THR A 1 169 ? 2.184 -2.790 -18.616 1.00 92.81 169 THR A N 1
ATOM 1262 C CA . THR A 1 169 ? 2.907 -1.758 -19.370 1.00 92.81 169 THR A CA 1
ATOM 1263 C C . THR A 1 169 ? 2.055 -1.267 -20.544 1.00 92.81 169 THR A C 1
ATOM 1265 O O . THR A 1 169 ? 0.858 -1.538 -20.623 1.00 92.81 169 THR A O 1
ATOM 1268 N N . GLU A 1 170 ? 2.635 -0.469 -21.439 1.00 90.19 170 GLU A N 1
ATOM 1269 C CA . GLU A 1 170 ? 1.934 0.013 -22.632 1.00 90.19 170 GLU A CA 1
ATOM 1270 C C . GLU A 1 170 ? 1.646 -1.098 -23.651 1.00 90.19 170 GLU A C 1
ATOM 1272 O O . GLU A 1 170 ? 0.586 -1.087 -24.270 1.00 90.19 170 GLU A O 1
ATOM 1277 N N . GLY A 1 171 ? 2.563 -2.058 -23.802 1.00 88.75 171 GLY A N 1
ATOM 1278 C CA . GLY A 1 171 ? 2.472 -3.098 -24.831 1.00 88.75 171 GLY A CA 1
ATOM 1279 C C . GLY A 1 171 ? 2.209 -4.510 -24.313 1.00 88.75 171 GLY A C 1
ATOM 1280 O O . GLY A 1 171 ? 1.940 -5.395 -25.121 1.00 88.75 171 GLY A O 1
ATOM 1281 N N . ALA A 1 172 ? 2.309 -4.751 -23.003 1.00 91.12 172 ALA A N 1
ATOM 1282 C CA . ALA A 1 172 ? 2.217 -6.097 -22.447 1.00 91.12 172 ALA A CA 1
ATOM 1283 C C . ALA A 1 172 ? 1.806 -6.109 -20.968 1.00 91.12 172 ALA A C 1
ATOM 1285 O O . ALA A 1 172 ? 1.816 -5.090 -20.277 1.00 91.12 172 ALA A O 1
ATOM 1286 N N . VAL A 1 173 ? 1.482 -7.305 -20.482 1.00 91.50 173 VAL A N 1
ATOM 1287 C CA . VAL A 1 173 ? 1.519 -7.637 -19.057 1.00 91.50 173 VAL A CA 1
ATOM 1288 C C . VAL A 1 173 ? 2.800 -8.435 -18.835 1.00 91.50 173 VAL A C 1
ATOM 1290 O O . VAL A 1 173 ? 3.002 -9.444 -19.511 1.00 91.50 173 VAL A O 1
ATOM 1293 N N . GLN A 1 174 ? 3.665 -7.935 -17.957 1.00 87.75 174 GLN A N 1
ATOM 1294 C CA . GLN A 1 174 ? 4.933 -8.549 -17.554 1.00 87.75 174 GLN A CA 1
ATOM 1295 C C . GLN A 1 174 ? 4.806 -9.143 -16.156 1.00 87.75 174 GLN A C 1
ATOM 1297 O O . GLN A 1 174 ? 4.077 -8.536 -15.336 1.00 87.75 174 GLN A O 1
#

Sequence (174 aa):
GDLLVTTAKDKLLRLVDPRAAEGTISSATAHVGLRFCRSIWLGDSPYLLSVGHNNAQEREFMIWDSRNLSAGNVKRERIDSSYGSIVPLYDADLNSLVLMGKGDSSLRMYELDFTGGVGAASAESATAYAISNNTVSTGASDVTKGACLLPKQANDLMSCEVMRILKLTEGAVQ

Radius of gyration: 16.69 Å; Cα contacts (8 Å, |Δi|>4): 385; chains: 1; bounding box: 45×45×51 Å

Nearest PDB structures (foldseek):
  4ozu-assembly1_A  TM=8.409E-01  e=1.805E-12  Toxoplasma gondii
  2b4e-assembly1_A  TM=8.800E-01  e=7.428E-12  Mus musculus
  7sty-assembly1_A  TM=9.028E-01  e=4.988E-11  Homo sapiens
  7kyx-assembly1_A  TM=8.435E-01  e=2.416E-10  Homo sapiens
  5l9u-assembly1_R  TM=7.335E-01  e=4.661E-04  Homo sapiens

pLDDT: mean 90.71, std 10.94, range [38.69, 98.12]

Mean predicted aligned error: 5.12 Å

Organism: NCBI:txid89044